Protein AF-A0A7R9VGX5-F1 (afdb_monomer_lite)

InterPro domains:
  IPR021047 Mannosyltransferase 1, CMT1 [PF11735] (5-107)
  IPR021047 Mannosyltransferase 1, CMT1 [PTHR34144] (2-108)

Radius of gyration: 25.19 Å; chains: 1; bounding box: 105×29×42 Å

Organism: NCBI:txid1486919

Foldseek 3Di:
DLAADEAFEEDAQCQVCLVVVLVVVLVVLVVHPALRYAYFYEYAQHPDCNVVSVVVSVVSVVVSVQHYHYHYRRPDDQDPDDPVCVVVSVVVSVVVSRCNSVVCVVPPVVSNDHPDPDPDDPPPPCVVVPPDDDDDDDDD

Sequence (140 aa):
GSGRLLVAANLYNSGRVAPNFVAQLLALAVALPHGSLAVSIYESGSSDATASWLRLLQMLLCPLRVPFNVTFGGRLQRGRDDATERETDRIEFLAKVRNEAMLPLLTRRDLLAPPAPASAAPTVPESLARHGGGAAAART

pLDDT: mean 79.21, std 18.86, range [42.88, 98.5]

Structure (mmCIF, N/CA/C/O backbone):
data_AF-A0A7R9VGX5-F1
#
_entry.id   AF-A0A7R9VGX5-F1
#
loop_
_atom_site.group_PDB
_atom_site.id
_atom_site.type_symbol
_atom_site.label_atom_id
_atom_site.label_alt_id
_atom_site.label_comp_id
_atom_site.label_asym_id
_atom_site.label_entity_id
_atom_site.label_seq_id
_atom_site.pdbx_PDB_ins_code
_atom_site.Cartn_x
_atom_site.Cartn_y
_atom_site.Cartn_z
_atom_site.occupancy
_atom_site.B_iso_or_equiv
_atom_site.auth_seq_id
_atom_site.auth_comp_id
_atom_site.auth_asym_id
_atom_site.auth_atom_id
_atom_site.pdbx_PDB_model_num
ATOM 1 N N . GLY A 1 1 ? -3.286 2.038 25.909 1.00 46.22 1 GLY A N 1
ATOM 2 C CA . GLY A 1 1 ? -3.597 3.270 25.155 1.00 46.22 1 GLY A CA 1
ATOM 3 C C . GLY A 1 1 ? -3.966 2.885 23.742 1.00 46.22 1 GLY A C 1
ATOM 4 O O . GLY A 1 1 ? -3.269 2.052 23.182 1.00 46.22 1 GLY A O 1
ATOM 5 N N . SER A 1 2 ? -5.062 3.411 23.192 1.00 61.16 2 SER A N 1
ATOM 6 C CA . SER A 1 2 ? -5.461 3.106 21.811 1.00 61.16 2 SER A CA 1
ATOM 7 C C . SER A 1 2 ? -4.536 3.847 20.843 1.00 61.16 2 SER A C 1
ATOM 9 O O . SER A 1 2 ? -4.723 5.034 20.575 1.00 61.16 2 SER A O 1
ATOM 11 N N . GLY A 1 3 ? -3.464 3.179 20.416 1.00 75.00 3 GLY A N 1
ATOM 12 C CA . GLY A 1 3 ? -2.548 3.700 19.407 1.00 75.00 3 GLY A CA 1
ATOM 13 C C . GLY A 1 3 ? -3.216 3.723 18.034 1.00 75.00 3 GLY A C 1
ATOM 14 O O . GLY A 1 3 ? -4.047 2.873 17.728 1.00 75.00 3 GLY A O 1
ATOM 15 N N . ARG A 1 4 ? -2.847 4.700 17.206 1.00 85.38 4 ARG A N 1
ATOM 16 C CA . ARG A 1 4 ? -3.232 4.741 15.792 1.00 85.38 4 ARG A CA 1
ATOM 17 C C . ARG A 1 4 ? -2.094 4.182 14.953 1.00 85.38 4 ARG A C 1
ATOM 19 O O . ARG A 1 4 ? -0.934 4.505 15.210 1.00 85.38 4 ARG A O 1
ATOM 26 N N . LEU A 1 5 ? -2.435 3.370 13.965 1.00 90.69 5 LEU A N 1
ATOM 27 C CA . LEU A 1 5 ? -1.506 2.692 13.079 1.00 90.69 5 LEU A CA 1
ATOM 28 C C . LEU A 1 5 ? -1.662 3.224 11.654 1.00 90.69 5 LEU A C 1
ATOM 30 O O . LEU A 1 5 ? -2.759 3.230 11.101 1.00 90.69 5 LEU A O 1
ATOM 34 N N . LEU A 1 6 ? -0.547 3.619 11.044 1.00 92.56 6 LEU A N 1
ATOM 35 C CA . LEU A 1 6 ? -0.454 3.801 9.600 1.00 92.56 6 LEU A CA 1
ATOM 36 C C . LEU A 1 6 ? 0.333 2.629 9.019 1.00 92.56 6 LEU A C 1
ATOM 38 O O . LEU A 1 6 ? 1.487 2.418 9.389 1.00 92.56 6 LEU A O 1
ATOM 42 N N . VAL A 1 7 ? -0.262 1.915 8.069 1.00 95.06 7 VAL A N 1
ATOM 43 C CA . VAL A 1 7 ? 0.468 0.974 7.217 1.00 95.06 7 VAL A CA 1
ATOM 44 C C . VAL A 1 7 ? 0.900 1.715 5.958 1.00 95.06 7 VAL A C 1
ATOM 46 O O . VAL A 1 7 ? 0.059 2.074 5.137 1.00 95.06 7 VAL A O 1
ATOM 49 N N . ALA A 1 8 ? 2.205 1.948 5.816 1.00 95.19 8 ALA A N 1
ATOM 50 C CA . ALA A 1 8 ? 2.806 2.548 4.630 1.00 95.19 8 ALA A CA 1
ATOM 51 C C . ALA A 1 8 ? 3.579 1.493 3.822 1.00 95.19 8 ALA A C 1
ATOM 53 O O . ALA A 1 8 ? 4.372 0.749 4.401 1.00 95.19 8 ALA A O 1
ATOM 54 N N . ALA A 1 9 ? 3.377 1.419 2.505 1.00 95.62 9 ALA A N 1
ATOM 55 C CA . ALA A 1 9 ? 4.067 0.449 1.652 1.00 95.62 9 ALA A CA 1
ATOM 56 C C . ALA A 1 9 ? 4.472 1.028 0.291 1.00 95.62 9 ALA A C 1
ATOM 58 O O . ALA A 1 9 ? 3.716 1.767 -0.331 1.00 95.62 9 ALA A O 1
ATOM 59 N N . ASN A 1 10 ? 5.641 0.611 -0.196 1.00 95.12 10 ASN A N 1
ATOM 60 C CA . ASN A 1 10 ? 6.123 0.895 -1.546 1.00 95.12 10 ASN A CA 1
ATOM 61 C C . ASN A 1 10 ? 6.156 -0.416 -2.329 1.00 95.12 10 ASN A C 1
ATOM 63 O O . ASN A 1 10 ? 6.829 -1.354 -1.901 1.00 95.12 10 ASN A O 1
ATOM 67 N N . LEU A 1 11 ? 5.452 -0.491 -3.456 1.00 95.25 11 LEU A N 1
ATOM 68 C CA . LEU A 1 11 ? 5.310 -1.718 -4.238 1.00 95.25 11 LEU A CA 1
ATOM 69 C C . LEU A 1 11 ? 5.745 -1.496 -5.688 1.00 95.25 11 LEU A C 1
ATOM 71 O O . LEU A 1 11 ? 5.452 -0.469 -6.297 1.00 95.25 11 LEU A O 1
ATOM 75 N N . TYR A 1 12 ? 6.452 -2.481 -6.233 1.00 94.94 12 TYR A N 1
ATOM 76 C CA . TYR A 1 12 ? 6.856 -2.544 -7.634 1.00 94.94 12 TYR A CA 1
ATOM 77 C C . TYR A 1 12 ? 6.959 -4.011 -8.037 1.00 94.94 12 TYR A C 1
ATOM 79 O O . TYR A 1 12 ? 7.642 -4.776 -7.353 1.00 94.94 12 TYR A O 1
ATOM 87 N N . ASN A 1 13 ? 6.270 -4.411 -9.103 1.00 96.62 13 ASN A N 1
ATOM 88 C CA . ASN A 1 13 ? 6.239 -5.786 -9.613 1.00 96.62 13 ASN A CA 1
ATOM 89 C C . ASN A 1 13 ? 6.053 -6.840 -8.502 1.00 96.62 13 ASN A C 1
ATOM 91 O O . ASN A 1 13 ? 6.776 -7.831 -8.392 1.00 96.62 13 ASN A O 1
ATOM 95 N N . SER A 1 14 ? 5.109 -6.559 -7.606 1.00 97.50 14 SER A N 1
ATOM 96 C CA . SER A 1 14 ? 4.795 -7.338 -6.410 1.00 97.50 14 SER A CA 1
ATOM 97 C C . SER A 1 14 ? 3.563 -8.231 -6.600 1.00 97.50 14 SER A C 1
ATOM 99 O O . SER A 1 14 ? 2.983 -8.700 -5.621 1.00 97.50 14 SER A O 1
ATOM 101 N N . GLY A 1 15 ? 3.150 -8.520 -7.836 1.00 97.19 15 GLY A N 1
ATOM 102 C CA . GLY A 1 15 ? 1.904 -9.219 -8.153 1.00 97.19 15 GLY A CA 1
ATOM 103 C C . GLY A 1 15 ? 1.831 -10.636 -7.584 1.00 97.19 15 GLY A C 1
ATOM 104 O O . GLY A 1 15 ? 0.743 -11.114 -7.274 1.00 97.19 15 GLY A O 1
ATOM 105 N N . ARG A 1 16 ? 2.981 -11.288 -7.366 1.00 98.06 16 ARG A N 1
ATOM 106 C CA . ARG A 1 16 ? 3.052 -12.611 -6.717 1.00 98.06 16 ARG A CA 1
ATOM 107 C C . ARG A 1 16 ? 2.710 -12.576 -5.226 1.00 98.06 16 ARG A C 1
ATOM 109 O O . ARG A 1 16 ? 2.203 -13.563 -4.708 1.00 98.06 16 ARG A O 1
ATOM 116 N N . VAL A 1 17 ? 2.993 -11.469 -4.537 1.00 97.81 17 VAL A N 1
ATOM 117 C CA . VAL A 1 17 ? 2.779 -11.324 -3.082 1.00 97.81 17 VAL A CA 1
ATOM 118 C C . VAL A 1 17 ? 1.569 -10.455 -2.744 1.00 97.81 17 VAL A C 1
ATOM 120 O O . VAL A 1 17 ? 1.014 -10.575 -1.652 1.00 97.81 17 VAL A O 1
ATOM 123 N N . ALA A 1 18 ? 1.119 -9.629 -3.690 1.00 97.69 18 ALA A N 1
ATOM 124 C CA . ALA A 1 18 ? -0.015 -8.730 -3.538 1.00 97.69 18 ALA A CA 1
ATOM 125 C C . ALA A 1 18 ? -1.310 -9.412 -3.044 1.00 97.69 18 ALA A C 1
ATOM 127 O O . ALA A 1 18 ? -1.925 -8.838 -2.148 1.00 97.69 18 ALA A O 1
ATOM 128 N N . PRO A 1 19 ? -1.711 -10.622 -3.499 1.00 98.12 19 PRO A N 1
ATOM 129 C CA . PRO A 1 19 ? -2.921 -11.269 -2.983 1.00 98.12 19 PRO A CA 1
ATOM 130 C C . PRO A 1 19 ? -2.869 -11.494 -1.467 1.00 98.12 19 PRO A C 1
ATOM 132 O O . PRO A 1 19 ? -3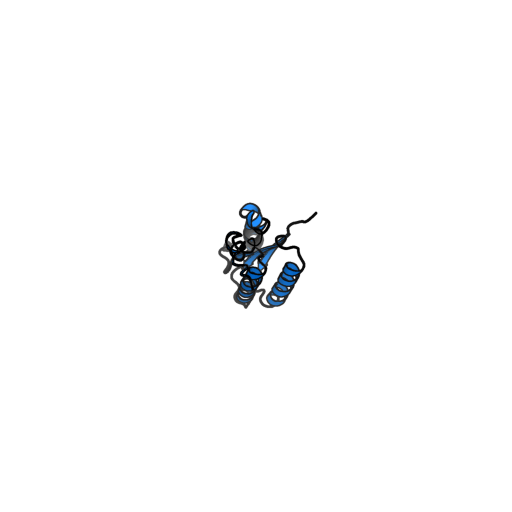.796 -11.135 -0.743 1.00 98.12 19 PRO A O 1
ATOM 135 N N . ASN A 1 20 ? -1.754 -12.045 -0.972 1.00 98.38 20 ASN A N 1
ATOM 136 C CA . ASN A 1 20 ? -1.575 -12.295 0.456 1.00 98.38 20 ASN A CA 1
ATOM 137 C C . ASN A 1 20 ? -1.444 -10.984 1.238 1.00 98.38 20 ASN A C 1
ATOM 139 O O . ASN A 1 20 ? -2.047 -10.842 2.295 1.00 98.38 20 ASN A O 1
ATOM 143 N N . PHE A 1 21 ? -0.708 -10.003 0.708 1.00 98.12 21 PHE A N 1
ATOM 144 C CA . PHE A 1 21 ? -0.612 -8.677 1.321 1.00 98.12 21 PHE A CA 1
ATOM 145 C C . PHE A 1 21 ? -1.996 -8.037 1.514 1.00 98.12 21 PHE A C 1
ATOM 147 O O . PHE A 1 21 ? -2.306 -7.567 2.607 1.00 98.12 21 PHE A O 1
ATOM 154 N N . VAL A 1 22 ? -2.850 -8.081 0.486 1.00 98.31 22 VAL A N 1
ATOM 155 C CA . VAL A 1 22 ? -4.230 -7.580 0.554 1.00 98.31 22 VAL A CA 1
ATOM 156 C C . VAL A 1 22 ? -5.038 -8.338 1.606 1.00 98.31 22 VAL A C 1
ATOM 158 O O . VAL A 1 22 ? -5.673 -7.704 2.446 1.00 98.31 22 VAL A O 1
ATOM 161 N N . ALA A 1 23 ? -4.981 -9.673 1.614 1.00 98.44 23 ALA A N 1
ATOM 162 C CA . ALA A 1 23 ? -5.706 -10.488 2.588 1.00 98.44 23 ALA A CA 1
ATOM 163 C C . ALA A 1 23 ? -5.299 -10.171 4.039 1.00 98.44 23 ALA A C 1
ATOM 165 O O . ALA A 1 23 ? -6.163 -9.968 4.891 1.00 98.44 23 ALA A O 1
ATOM 166 N N . GLN A 1 24 ? -3.996 -10.067 4.314 1.00 98.50 24 GLN A N 1
ATOM 167 C CA . GLN A 1 24 ? -3.486 -9.769 5.656 1.00 98.50 24 GLN A CA 1
ATOM 168 C C . GLN A 1 24 ? -3.821 -8.344 6.101 1.00 98.50 24 GLN A C 1
ATOM 170 O O . GLN A 1 24 ? -4.174 -8.122 7.258 1.00 98.50 24 GLN A O 1
ATOM 175 N N . LEU A 1 25 ? -3.765 -7.373 5.188 1.00 98.12 25 LEU A N 1
ATOM 176 C CA . LEU A 1 25 ? -4.119 -5.994 5.507 1.00 98.12 25 LEU A CA 1
ATOM 177 C C . LEU A 1 25 ? -5.613 -5.844 5.828 1.00 98.12 25 LEU A C 1
ATOM 179 O O . LEU A 1 25 ? -5.971 -5.103 6.741 1.00 98.12 25 LEU A O 1
ATOM 183 N N . LEU A 1 26 ? -6.480 -6.577 5.126 1.00 97.94 26 LEU A N 1
ATOM 184 C CA . LEU A 1 26 ? -7.911 -6.625 5.435 1.00 97.94 26 LEU A CA 1
ATOM 185 C C . LEU A 1 26 ? -8.183 -7.339 6.762 1.00 97.94 26 LEU A C 1
ATOM 187 O O . LEU A 1 26 ? -8.978 -6.847 7.559 1.00 97.94 26 LEU A O 1
ATOM 191 N N . ALA A 1 27 ? -7.498 -8.451 7.036 1.00 98.00 27 ALA A N 1
ATOM 192 C CA . ALA A 1 27 ? -7.599 -9.133 8.326 1.00 98.00 27 ALA A CA 1
ATOM 193 C C . ALA A 1 27 ? -7.201 -8.202 9.484 1.00 98.00 27 ALA A C 1
ATOM 195 O O . ALA A 1 27 ? -7.907 -8.123 10.489 1.00 98.00 27 ALA A O 1
ATOM 196 N N . LEU A 1 28 ? -6.125 -7.429 9.314 1.00 96.94 28 LEU A N 1
ATOM 197 C CA . LEU A 1 28 ? -5.708 -6.412 10.277 1.00 96.94 28 LEU A CA 1
ATOM 198 C C . LEU A 1 28 ? -6.762 -5.306 10.442 1.00 96.94 28 LEU A C 1
ATOM 200 O O . LEU A 1 28 ? -7.060 -4.915 11.568 1.00 96.94 28 LEU A O 1
ATOM 204 N N . ALA A 1 29 ? -7.347 -4.823 9.344 1.00 95.50 29 ALA A N 1
ATOM 205 C CA . ALA A 1 29 ? -8.401 -3.809 9.377 1.00 95.50 29 ALA A CA 1
ATOM 206 C C . ALA A 1 29 ? -9.644 -4.258 1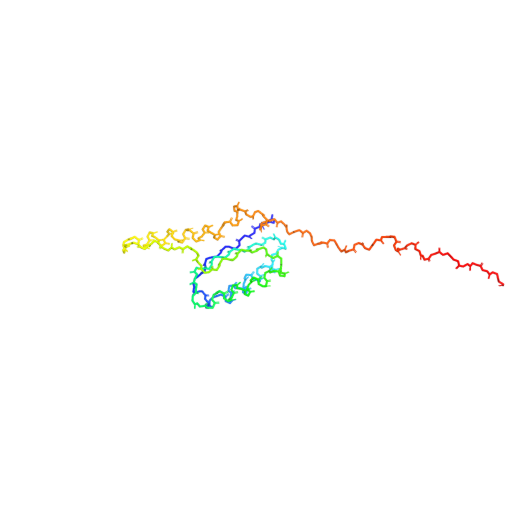0.158 1.00 95.50 29 ALA A C 1
ATOM 208 O O . ALA A 1 29 ? -10.271 -3.435 10.820 1.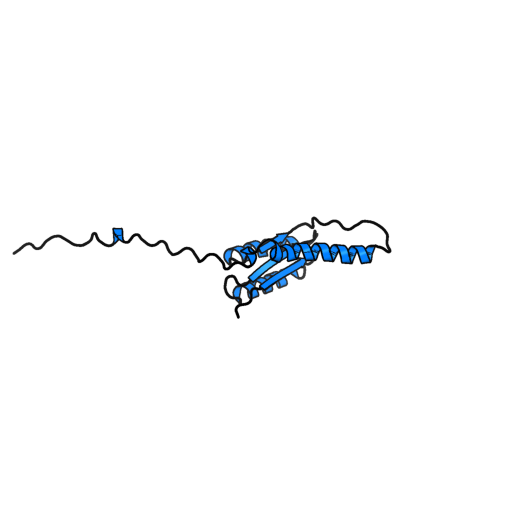00 95.50 29 ALA A O 1
ATOM 209 N N . VAL A 1 30 ? -9.984 -5.547 10.095 1.00 95.62 30 VAL A N 1
ATOM 210 C CA . VAL A 1 30 ? -11.102 -6.133 10.850 1.00 95.62 30 VAL A CA 1
ATOM 211 C C . VAL A 1 30 ? -10.739 -6.363 12.320 1.00 95.62 30 VAL A C 1
ATOM 213 O O . VAL A 1 30 ? -11.592 -6.212 13.190 1.00 95.62 30 VAL A O 1
ATOM 216 N N . ALA A 1 31 ? -9.490 -6.729 12.611 1.00 95.31 31 ALA A N 1
ATOM 217 C CA . ALA A 1 31 ? -9.045 -7.020 13.973 1.00 95.31 31 ALA A CA 1
ATOM 218 C C . ALA A 1 31 ? -8.849 -5.760 14.834 1.00 95.31 31 ALA A C 1
ATOM 220 O O . ALA A 1 31 ? -8.937 -5.822 16.061 1.00 95.31 31 ALA A O 1
ATOM 221 N N . LEU A 1 32 ? -8.544 -4.625 14.206 1.00 92.62 32 LEU A N 1
ATOM 222 C CA . LEU A 1 32 ? -8.294 -3.370 14.902 1.00 92.62 32 LEU A CA 1
ATOM 223 C C . LEU A 1 32 ? -9.594 -2.594 15.185 1.00 92.62 32 LEU A C 1
ATOM 225 O O . LEU A 1 32 ? -10.532 -2.642 14.389 1.00 92.62 32 LEU A O 1
ATOM 229 N N . PRO A 1 33 ? -9.656 -1.812 16.283 1.00 90.50 33 PRO A N 1
ATOM 230 C CA . PRO A 1 33 ? -10.790 -0.931 16.544 1.00 90.50 33 PRO A CA 1
ATOM 231 C C . PRO A 1 33 ? -11.056 0.019 15.372 1.00 90.50 33 PRO A C 1
ATOM 233 O O . PRO A 1 33 ? -10.117 0.560 14.775 1.00 90.50 33 PRO A O 1
ATOM 236 N N . HIS A 1 34 ? -12.331 0.285 15.081 1.00 86.94 34 HIS A N 1
ATOM 237 C CA . HIS A 1 34 ? -12.711 1.231 14.032 1.00 86.94 34 HIS A CA 1
ATOM 238 C C . HIS A 1 34 ? -11.990 2.573 14.201 1.00 86.94 34 HIS A C 1
ATOM 240 O O . HIS A 1 34 ? -11.953 3.146 15.290 1.00 86.94 34 HIS A O 1
ATOM 246 N N . GLY A 1 35 ? -11.406 3.075 13.111 1.00 85.00 35 GLY A N 1
ATOM 247 C CA . GLY A 1 35 ? -10.689 4.348 1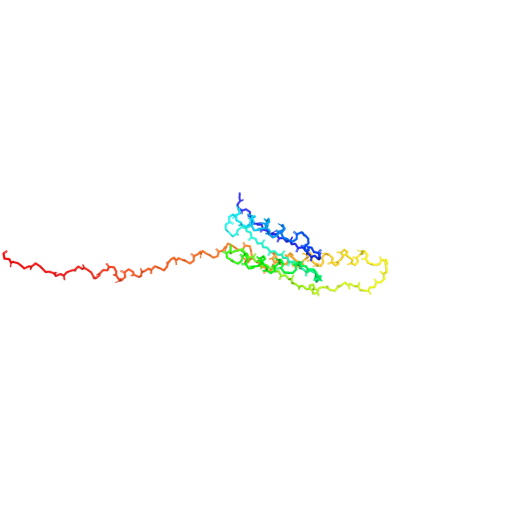3.121 1.00 85.00 35 GLY A CA 1
ATOM 248 C C . GLY A 1 35 ? -9.255 4.323 13.632 1.00 85.00 35 GLY A C 1
ATOM 249 O O . GLY A 1 35 ? -8.619 5.371 13.681 1.00 85.00 35 GLY A O 1
ATOM 250 N N . SER A 1 36 ? -8.737 3.163 14.034 1.00 89.94 36 SER A N 1
ATOM 251 C CA . SER A 1 36 ? -7.356 3.052 14.516 1.00 89.94 36 SER A CA 1
ATOM 252 C C . SER A 1 36 ? -6.342 2.728 13.416 1.00 89.94 36 SER A C 1
ATOM 254 O O . SER A 1 36 ? -5.144 2.808 13.674 1.00 89.94 36 SER A O 1
ATOM 256 N N . LEU A 1 37 ? -6.794 2.408 12.200 1.00 93.12 37 LEU A N 1
ATOM 257 C CA . LEU A 1 37 ? -5.949 2.043 11.063 1.00 93.12 37 LEU A CA 1
ATOM 258 C C . LEU A 1 37 ? -6.116 3.030 9.907 1.00 93.12 37 LEU A C 1
ATOM 260 O O . LEU A 1 37 ? -7.240 3.357 9.537 1.00 93.12 37 LEU A O 1
ATOM 264 N N . ALA A 1 38 ? -4.999 3.397 9.285 1.00 93.62 38 ALA A N 1
ATOM 265 C CA . ALA A 1 38 ? -4.938 4.041 7.979 1.00 93.62 38 ALA A CA 1
ATOM 266 C C . ALA A 1 38 ? -3.946 3.317 7.062 1.00 93.62 38 ALA A C 1
ATOM 268 O O . ALA A 1 38 ? -3.011 2.660 7.530 1.00 93.62 38 ALA A O 1
ATOM 269 N N . VAL A 1 39 ? -4.124 3.463 5.749 1.00 95.38 39 VAL A N 1
ATOM 270 C CA . VAL A 1 39 ? -3.295 2.795 4.735 1.00 95.38 39 VAL A CA 1
ATOM 271 C C . VAL A 1 39 ? -2.737 3.810 3.741 1.00 95.38 39 VAL A C 1
ATOM 273 O O . VAL A 1 39 ? -3.473 4.623 3.190 1.00 95.38 39 VAL A O 1
ATOM 276 N N . SER A 1 40 ? -1.440 3.751 3.459 1.00 95.56 40 SER A N 1
ATOM 277 C CA . SER A 1 40 ? -0.800 4.557 2.421 1.00 95.56 40 SER A CA 1
ATOM 278 C C . SER A 1 40 ? 0.104 3.696 1.551 1.00 95.56 40 SER A C 1
ATOM 280 O O . SER A 1 40 ? 1.019 3.050 2.048 1.00 95.56 40 SER A O 1
ATOM 282 N N . ILE A 1 41 ? -0.146 3.645 0.248 1.00 95.94 41 ILE A N 1
ATOM 283 C CA . ILE A 1 41 ? 0.603 2.782 -0.665 1.00 95.94 41 ILE A CA 1
ATOM 284 C C . ILE A 1 41 ? 1.090 3.594 -1.853 1.00 95.94 41 ILE A C 1
ATOM 286 O O . ILE A 1 41 ? 0.316 4.289 -2.509 1.00 95.94 41 ILE A O 1
ATOM 290 N N . TYR A 1 42 ? 2.374 3.474 -2.157 1.00 95.56 42 TYR A N 1
ATOM 291 C CA . TYR A 1 42 ? 2.951 3.979 -3.388 1.00 95.56 42 TYR A CA 1
ATOM 292 C C . TYR A 1 42 ? 3.298 2.811 -4.308 1.00 95.56 42 TYR A C 1
ATOM 294 O O . TYR A 1 42 ? 4.127 1.966 -3.980 1.00 95.56 42 TYR A O 1
ATOM 302 N N . GLU A 1 43 ? 2.662 2.765 -5.469 1.00 95.00 43 GLU A N 1
ATOM 303 C CA . GLU A 1 43 ? 2.934 1.803 -6.527 1.00 95.00 43 GLU A CA 1
ATOM 304 C C . GLU A 1 43 ? 3.781 2.492 -7.616 1.00 95.00 43 GLU A C 1
ATOM 306 O O . GLU A 1 43 ? 3.392 3.523 -8.175 1.00 95.00 43 GLU A O 1
ATOM 311 N N . SER A 1 44 ? 4.965 1.939 -7.884 1.00 91.94 44 SER A N 1
ATOM 312 C CA . SER A 1 44 ? 6.021 2.556 -8.699 1.00 91.94 44 SER A CA 1
ATOM 313 C C . SER A 1 44 ? 6.022 2.121 -10.173 1.00 91.94 44 SER A C 1
ATOM 315 O O . SER A 1 44 ? 7.089 1.876 -10.733 1.00 91.94 44 SER A O 1
ATOM 317 N N . GLY A 1 45 ? 4.858 2.017 -10.818 1.00 91.00 45 GLY A N 1
ATOM 318 C CA . GLY A 1 45 ? 4.771 1.728 -12.257 1.00 91.00 45 GLY A CA 1
ATOM 319 C C . GLY A 1 45 ? 4.997 0.258 -12.616 1.00 91.00 45 GLY A C 1
ATOM 320 O O . GLY A 1 45 ? 5.751 -0.061 -13.533 1.00 91.00 45 GLY A O 1
ATOM 321 N N . SER A 1 46 ? 4.362 -0.642 -11.874 1.00 93.50 46 SER A N 1
ATOM 322 C CA . SER A 1 46 ? 4.418 -2.089 -12.066 1.00 93.50 46 SER A CA 1
ATOM 323 C C . SER A 1 46 ? 3.813 -2.494 -13.406 1.00 93.50 46 SER A C 1
ATOM 325 O O . SER A 1 46 ? 2.777 -1.972 -13.820 1.00 93.50 46 SER A O 1
ATOM 327 N N . SER A 1 47 ? 4.427 -3.483 -14.048 1.00 95.06 47 SER A N 1
ATOM 328 C CA . SER A 1 47 ? 3.946 -4.087 -15.296 1.00 95.06 47 SER A CA 1
ATOM 329 C C . SER A 1 47 ? 3.189 -5.402 -15.081 1.00 95.06 47 SER A C 1
ATOM 331 O O . SER A 1 47 ? 2.772 -6.043 -16.044 1.00 95.06 47 SER A O 1
ATOM 333 N N . ASP A 1 48 ? 3.011 -5.814 -13.826 1.00 96.69 48 ASP A N 1
ATOM 334 C CA . ASP A 1 48 ? 2.310 -7.033 -13.437 1.00 96.69 48 ASP A CA 1
ATOM 335 C C . ASP A 1 48 ? 0.959 -6.740 -12.751 1.00 96.69 48 ASP A C 1
ATOM 337 O O . ASP A 1 48 ? 0.443 -5.621 -12.748 1.00 96.69 48 ASP A O 1
ATOM 341 N N . ALA A 1 49 ? 0.366 -7.764 -12.131 1.00 97.56 49 ALA A N 1
ATOM 342 C CA . ALA A 1 49 ? -0.938 -7.663 -11.481 1.00 97.56 49 ALA A CA 1
ATOM 343 C C . ALA A 1 49 ? -0.971 -6.781 -10.210 1.00 97.56 49 ALA A C 1
ATOM 345 O O . ALA A 1 49 ? -2.039 -6.659 -9.604 1.00 97.56 49 ALA A O 1
ATOM 346 N N . THR A 1 50 ? 0.142 -6.168 -9.780 1.00 97.94 50 THR A N 1
ATOM 347 C CA . THR A 1 50 ? 0.210 -5.357 -8.544 1.00 97.94 50 THR A CA 1
ATOM 348 C C . THR A 1 50 ? -0.871 -4.281 -8.506 1.00 97.94 50 THR A C 1
ATOM 350 O O . THR A 1 50 ? -1.626 -4.198 -7.537 1.00 97.94 50 THR A O 1
ATOM 353 N N . ALA A 1 51 ? -1.000 -3.484 -9.571 1.00 96.88 51 ALA A N 1
ATOM 354 C CA . ALA A 1 51 ? -1.969 -2.391 -9.612 1.00 96.88 51 ALA A CA 1
ATOM 355 C C . ALA A 1 51 ? -3.419 -2.897 -9.514 1.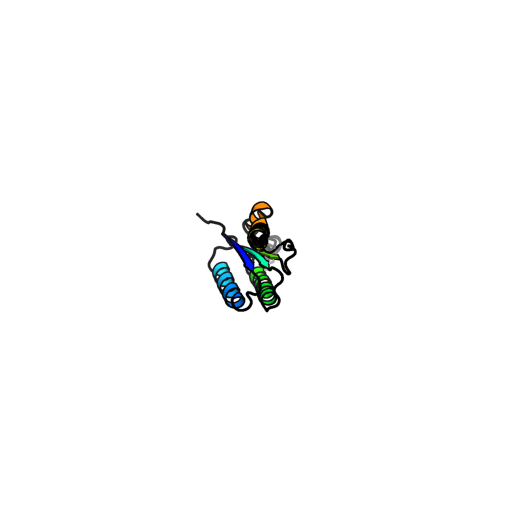00 96.88 51 ALA A C 1
ATOM 357 O O . ALA A 1 51 ? -4.243 -2.292 -8.828 1.00 96.88 51 ALA A O 1
ATOM 358 N N . SER A 1 52 ? -3.728 -4.034 -10.143 1.00 97.88 52 SER A N 1
ATOM 359 C CA . SER A 1 52 ? -5.055 -4.658 -10.076 1.00 97.88 52 SER A CA 1
ATOM 360 C C . SER A 1 52 ? -5.412 -5.083 -8.650 1.00 97.88 52 SER A C 1
ATOM 362 O O . SER A 1 52 ? -6.510 -4.786 -8.179 1.00 97.88 52 SER A O 1
ATOM 364 N N . TRP A 1 53 ? -4.470 -5.692 -7.925 1.00 98.44 53 TRP A N 1
ATOM 365 C CA . TRP A 1 53 ? -4.661 -6.053 -6.516 1.00 98.44 53 TRP A CA 1
ATOM 366 C C . TRP A 1 53 ? -4.860 -4.837 -5.614 1.00 98.44 53 TRP A C 1
ATOM 368 O O . TRP A 1 53 ? -5.713 -4.854 -4.728 1.00 98.44 53 TRP A O 1
ATOM 378 N N . LEU A 1 54 ? -4.125 -3.753 -5.855 1.00 97.81 54 LEU A N 1
ATOM 379 C CA . LEU A 1 54 ? -4.282 -2.521 -5.084 1.00 97.81 54 LEU A CA 1
ATOM 380 C C . LEU A 1 54 ? -5.610 -1.804 -5.367 1.00 97.81 54 LEU A C 1
ATOM 382 O O . LEU A 1 54 ? -6.180 -1.208 -4.455 1.00 97.81 54 LEU A O 1
ATOM 386 N N . ARG A 1 55 ? -6.152 -1.893 -6.588 1.00 97.81 55 ARG A N 1
ATOM 387 C CA . ARG A 1 55 ? -7.518 -1.419 -6.883 1.00 97.81 55 ARG A CA 1
ATOM 388 C C . ARG A 1 55 ? -8.567 -2.229 -6.126 1.00 97.81 55 ARG A C 1
ATOM 390 O O . ARG A 1 55 ? -9.472 -1.642 -5.541 1.00 97.81 55 ARG A O 1
ATOM 397 N N . LEU A 1 56 ? -8.419 -3.556 -6.083 1.00 98.06 56 LEU A N 1
ATOM 398 C CA . LEU A 1 56 ? -9.286 -4.416 -5.274 1.00 98.06 56 LEU A CA 1
ATOM 399 C C . LEU A 1 56 ? -9.221 -4.036 -3.790 1.00 98.06 56 LEU A C 1
ATOM 401 O O . LEU A 1 56 ? -10.261 -3.879 -3.156 1.00 98.06 56 LEU A O 1
ATOM 405 N N . LEU A 1 57 ? -8.019 -3.814 -3.255 1.00 98.06 57 LEU A N 1
ATOM 406 C CA . LEU A 1 57 ? -7.838 -3.366 -1.877 1.00 98.06 57 LEU A CA 1
ATOM 407 C C . LEU A 1 57 ? -8.610 -2.072 -1.583 1.00 98.06 57 LEU A C 1
ATOM 409 O O . LEU A 1 57 ? -9.309 -2.018 -0.578 1.00 98.06 57 LEU A O 1
ATOM 413 N N . GLN A 1 58 ? -8.544 -1.053 -2.448 1.00 96.81 58 GLN A N 1
ATOM 414 C CA . GLN A 1 58 ? -9.304 0.191 -2.239 1.00 96.81 58 GLN A CA 1
ATOM 415 C C . GLN A 1 58 ? -10.813 -0.050 -2.144 1.00 96.81 58 GLN A C 1
ATOM 417 O O . GLN A 1 58 ? -11.469 0.484 -1.248 1.00 96.81 58 GLN A O 1
ATOM 422 N N . MET A 1 59 ? -11.355 -0.873 -3.049 1.00 97.62 59 MET A N 1
ATOM 423 C CA . MET A 1 59 ? -12.780 -1.214 -3.045 1.00 97.62 59 MET A CA 1
ATOM 424 C C . MET A 1 59 ? -13.194 -1.904 -1.742 1.00 97.62 59 MET A C 1
ATOM 426 O O . MET A 1 59 ? -14.311 -1.696 -1.280 1.00 97.62 59 MET A O 1
ATOM 430 N N . LEU A 1 60 ? -12.293 -2.679 -1.132 1.00 96.88 60 LEU A N 1
ATOM 431 C CA . LEU A 1 60 ? -12.540 -3.404 0.116 1.00 96.88 60 LEU A CA 1
ATOM 432 C C . LEU A 1 60 ? -12.287 -2.555 1.377 1.00 96.88 60 LEU A C 1
ATOM 434 O O . LEU A 1 60 ? -12.968 -2.748 2.380 1.00 96.88 60 LEU A O 1
ATOM 438 N N . LEU A 1 61 ? -11.374 -1.579 1.341 1.00 95.25 61 LEU A N 1
ATOM 439 C CA . LEU A 1 61 ? -11.125 -0.658 2.464 1.00 95.25 61 LEU A CA 1
ATOM 440 C C . LEU A 1 61 ? -12.241 0.383 2.639 1.00 95.25 61 LEU A C 1
ATOM 442 O O . LEU A 1 61 ? -12.515 0.805 3.764 1.00 95.25 61 LEU A O 1
ATOM 446 N N . CYS A 1 62 ? -12.904 0.772 1.546 1.00 93.19 62 CYS A N 1
ATOM 447 C CA . CYS A 1 62 ? -14.007 1.735 1.557 1.00 93.19 62 CYS A CA 1
ATOM 448 C C . CYS A 1 62 ? -15.172 1.330 2.494 1.00 93.19 62 CYS A C 1
ATOM 450 O O . CYS A 1 62 ? -15.477 2.099 3.411 1.00 93.19 62 CYS A O 1
ATOM 452 N N . PRO A 1 63 ? -15.792 0.136 2.367 1.00 93.81 63 PRO A N 1
ATOM 453 C CA . PRO A 1 63 ? -16.866 -0.286 3.271 1.00 93.81 63 PRO A CA 1
ATOM 454 C C . PRO A 1 63 ? -16.393 -0.497 4.716 1.00 93.81 63 PRO A C 1
ATOM 456 O O . PRO A 1 63 ? -17.175 -0.303 5.643 1.00 93.81 63 PRO A O 1
ATOM 459 N N . LEU A 1 64 ? -15.112 -0.820 4.932 1.00 92.31 64 LEU A N 1
ATOM 460 C CA . LEU A 1 64 ? -14.512 -0.920 6.270 1.00 92.31 64 LEU A CA 1
ATOM 461 C C . LEU A 1 64 ? -14.230 0.450 6.911 1.00 92.31 64 LEU A C 1
ATOM 463 O O . LEU A 1 64 ? -13.787 0.515 8.058 1.00 92.31 64 LEU A O 1
ATOM 467 N N . ARG A 1 65 ? -14.487 1.548 6.183 1.00 92.00 65 ARG A N 1
ATOM 468 C CA . ARG A 1 65 ? -14.210 2.935 6.589 1.00 92.00 65 ARG A CA 1
ATOM 469 C C . ARG A 1 65 ? -12.754 3.146 7.018 1.00 92.00 65 ARG A C 1
ATOM 471 O O . ARG A 1 65 ? -12.483 3.971 7.889 1.00 92.00 65 ARG A O 1
ATOM 478 N N . VAL A 1 66 ? -11.825 2.410 6.406 1.00 93.00 66 VAL A N 1
ATOM 479 C CA . VAL A 1 66 ? -10.387 2.592 6.622 1.00 93.00 66 VAL A CA 1
ATOM 480 C C . VAL A 1 66 ? -9.910 3.717 5.709 1.00 93.00 66 VAL A C 1
ATOM 482 O O . VAL A 1 66 ? -10.017 3.580 4.489 1.00 93.00 66 VAL A O 1
ATOM 485 N N . PRO A 1 67 ? -9.378 4.824 6.245 1.00 92.44 67 PRO A N 1
ATOM 486 C CA . PRO A 1 67 ? -8.832 5.885 5.418 1.00 92.44 67 PRO A CA 1
ATOM 487 C C . PRO A 1 67 ? -7.625 5.377 4.619 1.00 92.44 67 PRO A C 1
ATOM 489 O O . PRO A 1 67 ? -6.719 4.751 5.179 1.00 92.44 67 PRO A O 1
ATOM 492 N N . PHE A 1 68 ? -7.597 5.646 3.311 1.00 93.31 68 PHE A N 1
ATOM 493 C CA . PHE A 1 68 ? -6.509 5.195 2.446 1.00 93.31 68 PHE A CA 1
ATOM 494 C C . PHE A 1 68 ? -5.996 6.266 1.479 1.00 93.31 68 PHE A C 1
ATOM 496 O O . PHE A 1 68 ? -6.716 7.167 1.047 1.00 93.31 68 PHE A O 1
ATOM 503 N N . ASN A 1 69 ? -4.723 6.136 1.112 1.00 92.94 69 ASN A N 1
ATOM 504 C CA . ASN A 1 69 ? -4.070 6.880 0.045 1.00 92.94 69 ASN A CA 1
ATOM 505 C C . ASN A 1 69 ? -3.276 5.901 -0.817 1.00 92.94 69 ASN A C 1
ATOM 507 O O . ASN A 1 69 ? -2.358 5.265 -0.318 1.00 92.94 69 ASN A O 1
ATOM 511 N N . VAL A 1 70 ? -3.605 5.755 -2.096 1.00 93.31 70 VAL A N 1
ATOM 512 C CA . VAL A 1 70 ? -2.873 4.834 -2.974 1.00 93.31 70 VAL A CA 1
ATOM 513 C C . VAL A 1 70 ? -2.504 5.560 -4.256 1.00 93.31 70 VAL A C 1
ATOM 515 O O . VAL A 1 70 ? -3.375 5.995 -5.008 1.00 93.31 70 VAL A O 1
ATOM 518 N N . THR A 1 71 ? -1.205 5.680 -4.499 1.00 92.62 71 THR A N 1
ATOM 519 C CA . THR A 1 71 ? -0.648 6.249 -5.727 1.00 92.62 71 THR A CA 1
ATOM 520 C C . THR A 1 71 ? -0.317 5.122 -6.693 1.00 92.62 71 THR A C 1
ATOM 522 O O . THR A 1 71 ? 0.327 4.158 -6.295 1.00 92.62 71 THR A O 1
ATOM 525 N N . PHE A 1 72 ? -0.727 5.259 -7.955 1.00 92.81 72 PHE A N 1
ATOM 526 C CA . PHE A 1 72 ? -0.411 4.321 -9.033 1.00 92.81 72 PHE A CA 1
ATOM 527 C C . PHE A 1 72 ? 0.557 4.922 -10.044 1.00 92.81 72 PHE A C 1
ATOM 529 O O . PHE A 1 72 ? 0.538 6.135 -10.274 1.00 92.81 72 PHE A O 1
ATOM 536 N N . GLY A 1 73 ? 1.322 4.057 -10.709 1.00 83.06 73 GLY A N 1
ATOM 537 C CA . GLY A 1 73 ? 2.046 4.410 -11.925 1.00 83.06 73 GLY A CA 1
ATOM 538 C C . GLY A 1 73 ? 3.342 5.187 -11.712 1.00 83.06 73 GLY A C 1
ATOM 539 O O . GLY A 1 73 ? 3.890 5.651 -12.701 1.00 83.06 73 GLY A O 1
ATOM 540 N N . GLY A 1 74 ? 3.820 5.340 -10.469 1.00 73.00 74 GLY A N 1
ATOM 541 C CA . GLY A 1 74 ? 5.118 5.939 -10.143 1.00 73.00 74 GLY A CA 1
ATOM 542 C C . GLY A 1 74 ? 5.416 7.271 -10.842 1.00 73.00 74 GLY A C 1
ATOM 543 O O . GLY A 1 74 ? 6.086 7.304 -11.865 1.00 73.00 74 GLY A O 1
ATOM 544 N N . ARG A 1 75 ? 4.985 8.401 -10.270 1.00 70.19 75 ARG A N 1
ATOM 545 C CA . ARG A 1 75 ? 5.289 9.740 -10.825 1.00 70.19 75 ARG A CA 1
ATOM 546 C C . ARG A 1 75 ? 6.739 10.197 -10.613 1.00 70.19 75 ARG A C 1
ATOM 548 O O . ARG A 1 75 ? 7.142 11.207 -11.179 1.00 70.19 75 ARG A O 1
ATOM 555 N N . LEU A 1 76 ? 7.505 9.494 -9.778 1.00 72.19 76 LEU A N 1
ATOM 556 C CA . LEU A 1 76 ? 8.907 9.807 -9.506 1.00 72.19 76 LEU A CA 1
ATOM 557 C C . LEU A 1 76 ? 9.801 9.163 -10.574 1.00 72.19 76 LEU A C 1
ATOM 559 O O . LEU A 1 76 ? 9.731 7.957 -10.801 1.00 72.19 76 LEU A O 1
ATOM 563 N N . GLN A 1 77 ? 10.655 9.963 -11.209 1.00 63.75 77 GLN A N 1
ATOM 564 C CA . GLN A 1 77 ? 11.655 9.498 -12.173 1.00 63.75 77 GLN A CA 1
ATOM 565 C C . GLN A 1 77 ? 12.982 9.207 -11.452 1.00 63.75 77 GLN A C 1
ATOM 567 O O . GLN A 1 77 ? 13.331 9.908 -10.501 1.00 63.75 77 GLN A O 1
ATOM 572 N N . ARG A 1 78 ? 13.717 8.172 -11.886 1.00 63.16 78 ARG A N 1
ATOM 573 C CA . ARG A 1 78 ? 15.120 7.972 -11.474 1.00 63.16 78 ARG A CA 1
ATOM 574 C C . ARG A 1 78 ? 16.017 8.955 -12.216 1.00 63.16 78 ARG A C 1
ATOM 576 O O . ARG A 1 78 ? 15.784 9.181 -13.407 1.00 63.16 78 ARG A O 1
ATOM 583 N N . GLY A 1 79 ? 17.015 9.508 -11.529 1.00 57.97 79 GLY A N 1
ATOM 584 C CA . GLY A 1 79 ? 18.067 10.281 -12.177 1.00 57.97 79 GLY A CA 1
ATOM 585 C C . GLY A 1 79 ? 18.809 9.368 -13.147 1.00 57.97 79 GLY A C 1
ATOM 586 O O . GLY A 1 79 ? 19.192 8.252 -12.807 1.00 57.97 79 GLY A O 1
ATOM 587 N N . ARG A 1 80 ? 18.922 9.774 -14.408 1.00 52.97 80 ARG A N 1
ATOM 588 C CA . ARG A 1 80 ? 19.552 8.952 -15.441 1.00 52.97 80 ARG A CA 1
ATOM 589 C C . ARG A 1 80 ? 20.964 9.450 -15.689 1.00 52.97 80 ARG A C 1
ATOM 591 O O . ARG A 1 80 ? 21.189 9.914 -16.787 1.00 52.97 80 ARG A O 1
ATOM 598 N N . ASP A 1 81 ? 21.884 9.303 -14.742 1.00 52.03 81 ASP A N 1
ATOM 599 C CA . ASP A 1 81 ? 23.300 9.584 -14.998 1.00 52.03 81 ASP A CA 1
ATOM 600 C C . ASP A 1 81 ? 24.205 8.584 -14.245 1.00 52.03 81 ASP A C 1
ATOM 602 O O . ASP A 1 81 ? 23.878 8.115 -13.161 1.00 52.03 81 ASP A O 1
ATOM 606 N N . ASP A 1 82 ? 25.238 8.129 -14.959 1.00 50.09 82 ASP A N 1
ATOM 607 C CA . ASP A 1 82 ? 26.399 7.291 -14.620 1.00 50.09 82 ASP A CA 1
ATOM 608 C C . ASP A 1 82 ? 26.319 6.050 -13.696 1.00 50.09 82 ASP A C 1
ATOM 610 O O . ASP A 1 82 ? 25.700 5.976 -12.640 1.00 50.09 82 ASP A O 1
ATOM 614 N N . ALA A 1 83 ? 27.028 4.990 -14.113 1.00 55.75 83 ALA A N 1
ATOM 615 C CA . ALA A 1 83 ? 26.991 3.659 -13.493 1.00 55.75 83 ALA A CA 1
ATOM 616 C C . ALA A 1 83 ? 27.457 3.620 -12.023 1.00 55.75 83 ALA A C 1
ATOM 618 O O . ALA A 1 83 ? 27.015 2.739 -11.286 1.00 55.75 83 ALA A O 1
ATOM 619 N N . THR A 1 84 ? 28.289 4.575 -11.603 1.00 53.41 84 THR A N 1
ATOM 620 C CA . THR A 1 84 ? 28.762 4.748 -10.218 1.00 53.41 84 THR A CA 1
ATOM 621 C C . THR A 1 84 ? 27.740 5.492 -9.348 1.00 53.41 84 THR A C 1
ATOM 623 O O . THR A 1 84 ? 27.700 5.298 -8.137 1.00 53.41 84 THR A O 1
ATOM 626 N N . GLU A 1 85 ? 26.857 6.288 -9.955 1.00 54.22 85 GLU A N 1
ATOM 627 C CA . GLU A 1 85 ? 25.810 7.052 -9.265 1.00 54.22 85 GLU A CA 1
ATOM 628 C C . GLU A 1 85 ? 24.520 6.244 -9.079 1.00 54.22 85 GLU A C 1
ATOM 630 O O . GLU A 1 85 ? 23.706 6.570 -8.220 1.00 54.22 85 GLU A O 1
ATOM 635 N N . ARG A 1 86 ? 24.352 5.128 -9.803 1.00 56.88 86 ARG A N 1
ATOM 636 C CA . ARG A 1 86 ? 23.138 4.286 -9.768 1.00 56.88 86 ARG A CA 1
ATOM 637 C C . ARG A 1 86 ? 22.733 3.785 -8.381 1.00 56.88 86 ARG A C 1
ATOM 639 O O . ARG A 1 86 ? 21.543 3.577 -8.147 1.00 56.88 86 ARG A O 1
ATOM 646 N N . GLU A 1 87 ? 23.679 3.513 -7.484 1.00 59.44 87 GLU A N 1
ATOM 647 C CA . GLU A 1 87 ? 23.349 3.024 -6.137 1.00 59.44 87 GLU A CA 1
ATOM 648 C C . GLU A 1 87 ? 22.913 4.166 -5.210 1.00 59.44 87 GLU A C 1
ATOM 650 O O . GLU A 1 87 ? 21.884 4.048 -4.539 1.00 59.44 87 GLU A O 1
ATOM 655 N N . THR A 1 88 ? 23.613 5.302 -5.261 1.00 59.31 88 THR A N 1
ATOM 656 C CA . THR A 1 88 ? 23.221 6.544 -4.577 1.00 59.31 88 THR A CA 1
ATOM 657 C C . THR A 1 88 ? 21.864 7.041 -5.079 1.00 59.31 88 THR A C 1
ATOM 659 O O . THR A 1 88 ? 20.970 7.295 -4.272 1.00 59.31 88 THR A O 1
ATOM 662 N N . ASP A 1 89 ? 21.656 7.057 -6.398 1.00 74.75 89 ASP A N 1
ATOM 663 C CA . ASP A 1 89 ? 20.390 7.422 -7.041 1.00 74.75 89 ASP A CA 1
ATOM 664 C C . ASP A 1 89 ? 19.266 6.445 -6.668 1.00 74.75 89 ASP A C 1
ATOM 666 O O . ASP A 1 89 ? 18.128 6.850 -6.434 1.00 74.75 89 ASP A O 1
ATOM 670 N N . ARG A 1 90 ? 19.560 5.149 -6.488 1.00 77.94 90 ARG A N 1
ATOM 671 C CA . ARG A 1 90 ? 18.560 4.183 -6.008 1.00 77.94 90 ARG A CA 1
ATOM 672 C C . ARG A 1 90 ? 18.149 4.444 -4.561 1.00 77.94 90 ARG A C 1
ATOM 674 O O . ARG A 1 90 ? 16.955 4.350 -4.263 1.00 77.94 90 ARG A O 1
ATOM 681 N N . ILE A 1 91 ? 19.094 4.720 -3.662 1.00 83.38 91 ILE A N 1
ATOM 682 C CA . ILE A 1 91 ? 18.787 5.042 -2.259 1.00 83.38 91 ILE A CA 1
ATOM 683 C C . ILE A 1 91 ? 17.975 6.335 -2.198 1.00 83.38 91 ILE A C 1
ATOM 685 O O . ILE A 1 91 ? 16.937 6.374 -1.535 1.00 83.38 91 ILE A O 1
ATOM 689 N N . GLU A 1 92 ? 18.399 7.362 -2.930 1.00 85.56 92 GLU A N 1
ATOM 690 C CA . GLU A 1 92 ? 17.701 8.642 -2.998 1.00 85.56 92 GLU A CA 1
ATOM 691 C C . GLU A 1 92 ? 16.290 8.483 -3.577 1.00 85.56 92 GLU A C 1
ATOM 693 O O . GLU A 1 92 ? 15.312 8.977 -3.007 1.00 85.56 92 GLU A O 1
ATOM 698 N N . PHE A 1 93 ? 16.150 7.725 -4.662 1.00 85.25 93 PHE A N 1
ATOM 699 C CA . PHE A 1 93 ? 14.859 7.391 -5.246 1.00 85.25 93 PHE A CA 1
ATOM 700 C C . PHE A 1 93 ? 13.953 6.677 -4.237 1.00 85.25 93 PHE A C 1
ATOM 702 O O . PHE A 1 93 ? 12.816 7.096 -4.024 1.00 85.25 93 PHE A O 1
ATOM 709 N N . LEU A 1 94 ? 14.439 5.633 -3.559 1.00 87.44 94 LEU A N 1
ATOM 710 C CA . LEU A 1 94 ? 13.653 4.918 -2.549 1.00 87.44 94 LEU A CA 1
ATOM 711 C C . LEU A 1 94 ? 13.289 5.813 -1.360 1.00 87.44 94 LEU A C 1
ATOM 713 O O . LEU A 1 94 ? 12.188 5.679 -0.820 1.00 87.44 94 LEU A O 1
ATOM 717 N N . ALA A 1 95 ? 14.163 6.744 -0.977 1.00 89.50 95 ALA A N 1
ATOM 718 C CA . ALA A 1 95 ? 13.865 7.739 0.043 1.00 89.50 95 ALA A CA 1
ATOM 719 C C . ALA A 1 95 ? 12.721 8.663 -0.399 1.00 89.50 95 ALA A C 1
ATOM 721 O O . ALA A 1 95 ? 11.786 8.870 0.377 1.00 89.50 95 ALA A O 1
ATOM 722 N N . LYS A 1 96 ? 12.729 9.145 -1.650 1.00 88.56 96 LYS A N 1
ATOM 723 C CA . LYS A 1 96 ? 11.626 9.936 -2.228 1.00 88.56 96 LYS A CA 1
ATOM 724 C C . LYS A 1 96 ? 10.316 9.144 -2.228 1.00 88.56 96 LYS A C 1
ATOM 726 O O . LYS A 1 96 ? 9.313 9.634 -1.716 1.00 88.56 96 LYS A O 1
ATOM 731 N N . VAL A 1 97 ? 10.334 7.896 -2.700 1.00 89.56 97 VAL A N 1
ATOM 732 C CA . VAL A 1 97 ? 9.146 7.020 -2.721 1.00 89.56 97 VAL A CA 1
ATOM 733 C C . VAL A 1 97 ? 8.612 6.772 -1.302 1.00 89.56 97 VAL A C 1
ATOM 735 O O . VAL A 1 97 ? 7.412 6.881 -1.059 1.00 89.56 97 VAL A O 1
ATOM 738 N N . ARG A 1 98 ? 9.488 6.488 -0.329 1.00 89.50 98 ARG A N 1
ATOM 739 C CA . ARG A 1 98 ? 9.105 6.344 1.087 1.00 89.50 98 ARG A CA 1
ATOM 740 C C . ARG A 1 98 ? 8.462 7.620 1.622 1.00 89.50 98 ARG A C 1
ATOM 742 O O . ARG A 1 98 ? 7.444 7.540 2.300 1.00 89.50 98 ARG A O 1
ATOM 749 N N . ASN A 1 99 ? 9.052 8.779 1.350 1.00 90.62 99 ASN A N 1
ATOM 750 C CA . ASN A 1 99 ? 8.534 10.050 1.844 1.00 90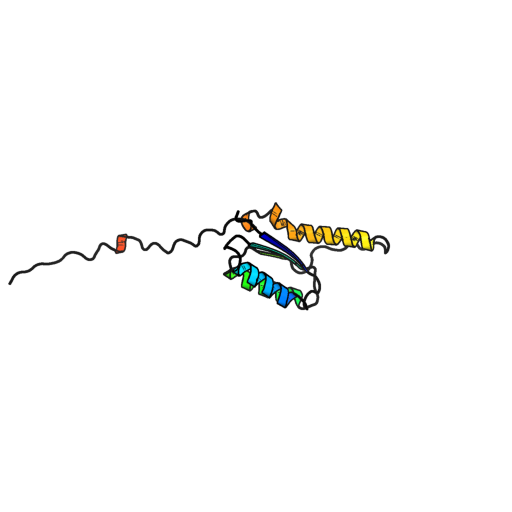.62 99 ASN A CA 1
ATOM 751 C C . ASN A 1 99 ? 7.139 10.345 1.265 1.00 90.62 99 ASN A C 1
ATOM 753 O O . ASN A 1 99 ? 6.264 10.771 2.013 1.00 90.62 99 ASN A O 1
ATOM 757 N N . GLU A 1 100 ? 6.896 10.025 -0.009 1.00 88.25 100 GLU A N 1
ATOM 758 C CA . GLU A 1 100 ? 5.559 10.088 -0.621 1.00 88.25 100 GLU A CA 1
ATOM 759 C C . GLU A 1 100 ? 4.553 9.166 0.085 1.00 88.25 100 GLU A C 1
ATOM 761 O O . GLU A 1 100 ? 3.453 9.595 0.441 1.00 88.25 100 GLU A O 1
ATOM 766 N N . ALA A 1 101 ? 4.925 7.912 0.362 1.00 88.00 101 ALA A N 1
ATOM 767 C CA . ALA A 1 101 ? 4.062 6.990 1.104 1.00 88.00 101 ALA A CA 1
ATOM 768 C C . ALA A 1 101 ? 3.788 7.463 2.545 1.00 88.00 101 ALA A C 1
ATOM 770 O O . ALA A 1 101 ? 2.727 7.174 3.097 1.00 88.00 101 ALA A O 1
ATOM 771 N N . MET A 1 102 ? 4.702 8.221 3.149 1.00 88.44 102 MET A N 1
ATOM 772 C CA . MET A 1 102 ? 4.573 8.757 4.510 1.00 88.44 102 MET A CA 1
ATOM 773 C C . MET A 1 102 ? 3.877 10.124 4.576 1.00 88.44 102 MET A C 1
ATOM 775 O O . MET A 1 102 ? 3.479 10.547 5.664 1.00 88.44 102 MET A O 1
ATOM 779 N N . LEU A 1 103 ? 3.679 10.801 3.439 1.00 84.31 103 LEU A N 1
ATOM 780 C CA . LEU A 1 103 ? 3.083 12.139 3.348 1.00 84.31 103 LEU A CA 1
ATOM 781 C C . LEU A 1 103 ? 1.741 12.294 4.097 1.00 84.31 103 LEU A C 1
ATOM 783 O O . LEU A 1 103 ? 1.530 13.347 4.713 1.00 84.31 103 LEU A O 1
ATOM 787 N N . PRO A 1 104 ? 0.856 11.275 4.136 1.00 82.12 104 PRO A N 1
ATOM 788 C CA . PRO A 1 104 ? -0.299 11.230 5.030 1.00 82.12 104 PRO A CA 1
ATOM 789 C C . PRO A 1 104 ? -0.073 11.666 6.477 1.00 82.12 104 PRO A C 1
ATOM 791 O O . PRO A 1 104 ? -0.906 12.389 7.015 1.00 82.12 104 PRO A O 1
ATOM 794 N N . LEU A 1 105 ? 1.045 11.289 7.104 1.00 78.75 105 LEU A N 1
ATOM 795 C CA . LEU A 1 105 ? 1.315 11.642 8.505 1.00 78.75 105 LEU A CA 1
ATOM 796 C C . LEU A 1 105 ? 1.481 13.149 8.715 1.00 78.75 105 LEU A C 1
ATOM 798 O O . LEU A 1 105 ? 1.187 13.660 9.793 1.00 78.75 105 LEU A O 1
ATOM 802 N N . LEU A 1 106 ? 1.973 13.847 7.692 1.00 76.69 106 LEU A N 1
ATOM 803 C CA . LEU A 1 106 ? 2.299 15.269 7.758 1.00 76.69 106 LEU A CA 1
ATOM 804 C C . LEU A 1 106 ? 1.123 16.140 7.316 1.00 76.69 106 LEU A C 1
ATOM 806 O O . LEU A 1 106 ? 0.874 17.192 7.897 1.00 76.69 106 LEU A O 1
ATOM 810 N N . THR A 1 107 ? 0.406 15.698 6.283 1.00 72.06 107 THR A N 1
ATOM 811 C CA . THR A 1 107 ? -0.570 16.527 5.556 1.00 72.06 107 THR A CA 1
ATOM 812 C C . THR A 1 107 ? -2.016 16.174 5.864 1.00 72.06 107 THR A C 1
ATOM 814 O O . THR A 1 107 ? -2.892 17.028 5.751 1.00 72.06 107 THR A O 1
ATOM 817 N N . ARG A 1 108 ? -2.278 14.933 6.280 1.00 63.75 108 ARG A N 1
ATOM 818 C CA . ARG A 1 108 ? -3.626 14.406 6.455 1.00 63.75 108 ARG A CA 1
ATOM 819 C C . ARG A 1 108 ? -3.833 13.860 7.859 1.00 63.75 108 ARG A C 1
ATOM 821 O O . ARG A 1 108 ? -3.883 12.656 8.106 1.00 63.75 108 ARG A O 1
ATOM 828 N N . ARG A 1 109 ? -4.002 14.793 8.805 1.00 63.62 109 ARG A N 1
ATOM 829 C CA . ARG A 1 109 ? -4.444 14.473 10.174 1.00 63.62 109 ARG A CA 1
ATOM 830 C C . ARG A 1 109 ? -5.805 13.776 10.192 1.00 63.62 109 ARG A C 1
ATOM 832 O O . ARG A 1 109 ? -6.075 13.068 11.151 1.00 63.62 109 ARG A O 1
ATOM 839 N N . ASP A 1 110 ? -6.617 13.950 9.149 1.00 62.88 110 ASP A N 1
ATOM 840 C CA . ASP A 1 110 ? -7.885 13.257 8.905 1.00 62.88 110 ASP A CA 1
ATOM 841 C C . ASP A 1 110 ? -7.712 11.749 8.686 1.00 62.88 110 ASP A C 1
ATOM 843 O O . ASP A 1 110 ? -8.538 10.979 9.163 1.00 62.88 110 ASP A O 1
ATOM 847 N N . LEU A 1 111 ? -6.611 11.302 8.068 1.00 63.69 111 LEU A N 1
ATOM 848 C CA . LEU A 1 111 ? -6.317 9.867 7.941 1.00 63.69 111 LEU A CA 1
ATOM 849 C C . LEU A 1 111 ? -6.047 9.220 9.306 1.00 63.69 111 LEU A C 1
ATOM 851 O O . LEU A 1 111 ? -6.256 8.028 9.476 1.00 63.69 111 LEU A O 1
ATOM 855 N N . LEU A 1 112 ? -5.613 10.012 10.287 1.00 63.22 112 LEU A N 1
ATOM 856 C CA . LEU A 1 112 ? -5.473 9.601 11.683 1.00 63.22 112 LEU A CA 1
ATOM 857 C C . LEU A 1 112 ? -6.642 10.095 12.552 1.00 63.22 112 LEU A C 1
ATOM 859 O O . LEU A 1 112 ? -6.640 9.856 13.760 1.00 63.22 112 LEU A O 1
ATOM 863 N N . ALA A 1 113 ? -7.614 10.825 12.008 1.00 61.28 113 ALA A N 1
ATOM 864 C CA . ALA A 1 113 ? -8.727 11.329 12.796 1.00 61.28 113 ALA A CA 1
ATOM 865 C C . ALA A 1 113 ? -9.687 10.176 13.106 1.00 61.28 113 ALA A C 1
ATOM 867 O O . ALA A 1 113 ? -9.838 9.265 12.289 1.00 61.28 113 ALA A O 1
ATOM 868 N N . PRO A 1 114 ? -10.343 10.189 14.280 1.00 58.00 114 PRO A N 1
ATOM 869 C CA . PRO A 1 114 ? -11.407 9.235 14.530 1.00 58.00 114 PRO A CA 1
ATOM 870 C C . PRO A 1 114 ? -12.458 9.362 13.416 1.00 58.00 114 PRO A C 1
ATOM 872 O O . PRO A 1 114 ? -12.762 10.485 12.994 1.00 58.00 114 PRO A O 1
ATOM 875 N N . PRO A 1 115 ? -13.007 8.242 12.919 1.00 56.53 115 PRO A N 1
ATOM 876 C CA . PRO A 1 115 ? -14.069 8.278 11.938 1.00 56.53 115 PRO A CA 1
ATOM 877 C C . PRO A 1 115 ? -15.200 9.104 12.532 1.00 56.53 115 PRO A C 1
ATOM 879 O O . PRO A 1 115 ? -15.534 8.947 13.710 1.00 56.53 115 PRO A O 1
ATOM 882 N N . ALA A 1 116 ? -15.774 9.991 11.718 1.00 57.97 116 ALA A N 1
ATOM 883 C CA . ALA A 1 116 ? -16.980 10.702 12.108 1.00 57.97 116 ALA A CA 1
ATOM 884 C C . ALA A 1 116 ? -17.985 9.674 12.657 1.00 57.97 116 ALA A C 1
ATOM 886 O O . ALA A 1 116 ? -18.116 8.600 12.045 1.00 57.97 116 ALA A O 1
ATOM 887 N N . PRO A 1 117 ? -18.638 9.956 13.803 1.00 55.69 117 PRO A N 1
ATOM 888 C CA . PRO A 1 117 ? -19.595 9.027 14.379 1.00 55.69 117 PRO A CA 1
ATOM 889 C C . PRO A 1 117 ? -20.577 8.629 13.283 1.00 55.69 117 PRO A C 1
ATOM 891 O O . PRO A 1 117 ? -21.016 9.483 12.506 1.00 55.69 117 PRO A O 1
ATOM 894 N N . ALA A 1 118 ? -20.854 7.326 13.172 1.00 55.69 118 ALA A N 1
ATOM 895 C CA . ALA A 1 118 ? -21.889 6.840 12.277 1.00 55.69 118 ALA A CA 1
ATOM 896 C C . ALA A 1 118 ? -23.128 7.698 12.542 1.00 55.69 118 ALA A C 1
ATOM 898 O O . ALA A 1 118 ? -23.559 7.783 13.692 1.00 55.69 118 ALA A O 1
ATOM 899 N N . SER A 1 119 ? -23.579 8.415 11.504 1.00 53.59 119 SER A N 1
ATOM 900 C CA . SER A 1 119 ? -24.733 9.309 11.548 1.00 53.59 119 SER A CA 1
ATOM 901 C C . SER A 1 119 ? -25.776 8.708 12.471 1.00 53.59 119 SER A C 1
ATOM 903 O O . SER A 1 119 ? -26.191 7.569 12.240 1.00 53.59 119 SER A O 1
ATOM 905 N N . ALA A 1 120 ? -26.141 9.455 13.518 1.00 50.59 120 ALA A N 1
ATOM 906 C CA . ALA A 1 120 ? -27.253 9.111 14.383 1.00 50.59 120 ALA A CA 1
ATOM 907 C C . ALA A 1 120 ? -28.386 8.593 13.495 1.00 50.59 120 ALA A C 1
ATOM 909 O O . ALA A 1 120 ? -28.694 9.203 12.463 1.00 50.59 120 ALA A O 1
ATOM 910 N N . ALA A 1 121 ? -28.919 7.421 13.850 1.00 47.41 121 ALA A N 1
ATOM 911 C CA . ALA A 1 121 ? -30.106 6.875 13.214 1.00 47.41 121 ALA A CA 1
ATOM 912 C C . ALA A 1 121 ? -31.126 8.011 13.040 1.00 47.41 121 ALA A C 1
ATOM 914 O O . ALA A 1 121 ? -31.203 8.852 13.942 1.00 47.41 121 ALA A O 1
ATOM 915 N N . PRO A 1 122 ? -31.861 8.082 11.914 1.00 44.28 122 PRO A N 1
ATOM 916 C CA . PRO A 1 122 ? -32.843 9.136 11.715 1.00 44.28 122 PRO A CA 1
ATOM 917 C C . PRO A 1 122 ? -33.761 9.151 12.934 1.00 44.28 122 PRO A C 1
ATOM 919 O O . PRO A 1 122 ? -34.524 8.211 13.165 1.00 44.28 122 PRO A O 1
ATOM 922 N N . THR A 1 123 ? -33.619 10.180 13.766 1.00 55.38 123 THR A N 1
ATOM 923 C CA . THR A 1 123 ? -34.507 10.416 14.888 1.00 55.38 123 THR A CA 1
ATOM 924 C C . THR A 1 123 ? -35.846 10.728 14.260 1.00 55.38 123 THR A C 1
ATOM 926 O O . THR A 1 123 ? -36.048 11.795 13.682 1.00 55.38 123 THR A O 1
ATOM 929 N N . VAL A 1 124 ? -36.740 9.741 14.290 1.00 58.25 124 VAL A N 1
ATOM 930 C CA . VAL A 1 124 ? -38.135 9.940 13.917 1.00 58.25 124 VAL A CA 1
ATOM 931 C C . VAL A 1 124 ? -38.623 11.120 14.759 1.00 58.25 124 VAL A C 1
ATOM 933 O O . VAL A 1 124 ? -38.511 11.054 15.986 1.00 58.25 124 VAL A O 1
ATOM 936 N N . PRO A 1 125 ? -39.076 12.227 14.148 1.00 57.25 125 PRO A N 1
ATOM 937 C CA . PRO A 1 125 ? -39.519 13.375 14.914 1.00 57.25 125 PRO A CA 1
ATOM 938 C C . PRO A 1 125 ? -40.662 12.945 15.838 1.00 57.25 125 PRO A C 1
ATOM 940 O O . PRO A 1 125 ? -41.669 12.387 15.399 1.00 57.25 125 PRO A O 1
ATOM 943 N N . GLU A 1 126 ? -40.500 13.225 17.131 1.00 54.12 126 GLU A N 1
ATOM 944 C CA . GLU A 1 126 ? -41.445 12.892 18.209 1.00 54.12 126 GLU A CA 1
ATOM 945 C C . GLU A 1 126 ? -42.841 13.523 17.994 1.00 54.12 126 GLU A C 1
ATOM 947 O O . GLU A 1 126 ? -43.811 13.161 18.659 1.00 54.12 126 GLU A O 1
ATOM 952 N N . SER A 1 127 ? -42.983 14.416 17.003 1.00 51.91 127 SER A N 1
ATOM 953 C CA . SER A 1 127 ? -44.262 14.999 16.594 1.00 51.91 127 SER A CA 1
ATOM 954 C C . SER A 1 127 ? -45.238 13.999 15.961 1.00 51.91 127 SER A C 1
ATOM 956 O O . SER A 1 127 ? -46.433 14.285 15.941 1.00 51.91 127 SER A O 1
ATOM 958 N N . LEU A 1 128 ? -44.788 12.819 15.506 1.00 50.53 128 LEU A N 1
ATOM 959 C CA . LEU A 1 128 ? -45.685 11.772 14.987 1.00 50.53 128 LEU A CA 1
ATOM 960 C C . LEU A 1 128 ? -46.187 10.777 16.050 1.00 50.53 128 LEU A C 1
ATOM 962 O O . LEU A 1 128 ? -47.075 9.982 15.758 1.00 50.53 128 LEU A O 1
ATOM 966 N N . ALA A 1 129 ? -45.668 10.813 17.283 1.00 53.22 129 ALA A N 1
ATOM 967 C CA . ALA A 1 129 ? -46.032 9.845 18.326 1.00 53.22 129 ALA A CA 1
ATOM 968 C C . ALA A 1 129 ? -47.236 10.270 19.195 1.00 53.22 129 ALA A C 1
ATOM 970 O O . ALA A 1 129 ? -47.708 9.482 20.012 1.00 53.22 129 ALA A O 1
ATOM 971 N N . ARG A 1 130 ? -47.751 11.502 19.050 1.00 53.59 130 ARG A N 1
ATOM 972 C CA . ARG A 1 130 ? -48.772 12.072 19.958 1.00 53.59 130 ARG A CA 1
ATOM 973 C C . ARG A 1 130 ? -50.121 12.422 19.319 1.00 53.59 130 ARG A C 1
ATOM 975 O O . ARG A 1 130 ? -50.815 13.295 19.832 1.00 53.59 130 ARG A O 1
ATOM 982 N N . HIS A 1 131 ? -50.543 11.745 18.253 1.00 51.66 131 HIS A N 1
ATOM 983 C CA . HIS A 1 131 ? -51.911 11.874 17.711 1.00 51.66 131 HIS A CA 1
ATOM 984 C C . HIS A 1 131 ? -52.607 10.511 17.583 1.00 51.66 131 HIS A C 1
ATOM 986 O O . HIS A 1 131 ? -52.924 10.046 16.496 1.00 51.66 131 HIS A O 1
ATOM 992 N N . GLY A 1 132 ? -52.843 9.864 18.729 1.00 48.31 132 GLY A N 1
ATOM 993 C CA . GLY A 1 132 ? -53.587 8.602 18.814 1.00 48.31 132 GLY A CA 1
ATOM 994 C C . GLY A 1 132 ? -54.484 8.474 20.048 1.00 48.31 132 GLY A C 1
ATOM 995 O O . GLY A 1 132 ? -54.765 7.360 20.471 1.00 48.31 132 GLY A O 1
ATOM 996 N N . GLY A 1 133 ? -54.911 9.584 20.660 1.00 51.47 133 GLY A N 1
ATOM 997 C CA . GLY A 1 133 ? -55.750 9.546 21.860 1.00 51.47 133 GLY A CA 1
ATOM 998 C C . GLY A 1 133 ? -56.864 10.585 21.838 1.00 51.47 133 GLY A C 1
ATOM 999 O O . GLY A 1 133 ? -56.604 11.753 22.105 1.00 51.47 133 GLY A O 1
ATOM 1000 N N . GLY A 1 134 ? -58.101 10.142 21.586 1.00 47.16 134 GLY A N 1
ATOM 1001 C CA . GLY A 1 134 ? -59.302 10.874 22.002 1.00 47.16 134 GLY A CA 1
ATOM 1002 C C . GLY A 1 134 ? -60.501 10.799 21.055 1.00 47.16 134 GLY A C 1
ATOM 1003 O O . GLY A 1 134 ? -60.615 11.636 20.171 1.00 47.16 134 GLY A O 1
ATOM 1004 N N . ALA A 1 135 ? -61.402 9.838 21.296 1.00 42.88 135 ALA A N 1
ATOM 1005 C CA . ALA A 1 135 ? -62.868 9.873 21.098 1.00 42.88 135 ALA A CA 1
ATOM 1006 C C . ALA A 1 135 ? -63.385 8.417 21.180 1.00 42.88 135 ALA A C 1
ATOM 1008 O O . ALA A 1 135 ? -62.786 7.538 20.581 1.00 42.88 135 ALA A O 1
ATOM 1009 N N . ALA A 1 136 ? -64.456 8.029 21.865 1.00 43.12 136 ALA A N 1
ATOM 1010 C CA . ALA A 1 136 ? -65.449 8.725 22.663 1.00 43.12 136 ALA A CA 1
ATOM 1011 C C . ALA A 1 136 ? -66.166 7.663 23.522 1.00 43.12 136 ALA A C 1
ATOM 1013 O O . ALA A 1 136 ? -66.454 6.565 23.048 1.00 43.12 136 ALA A O 1
ATOM 1014 N N . ALA A 1 137 ? -66.477 7.999 24.773 1.00 46.53 137 ALA A N 1
ATOM 1015 C CA . ALA A 1 137 ? -67.453 7.268 25.568 1.00 46.53 137 ALA A CA 1
ATOM 1016 C C . ALA A 1 137 ? -68.867 7.639 25.093 1.00 46.53 137 ALA A C 1
ATOM 1018 O O . ALA A 1 137 ? -69.212 8.822 25.065 1.00 46.53 137 ALA A O 1
ATOM 1019 N N . ALA A 1 138 ? -69.701 6.650 24.770 1.00 44.97 138 ALA A N 1
ATOM 1020 C CA . ALA A 1 138 ? -71.140 6.839 24.614 1.00 44.97 138 ALA A CA 1
ATOM 1021 C C . ALA A 1 138 ? -71.906 5.607 25.119 1.00 44.97 138 ALA A C 1
ATOM 1023 O O . ALA A 1 138 ? -71.954 4.571 24.470 1.00 44.97 138 ALA A O 1
ATOM 1024 N N . ARG A 1 139 ? -72.459 5.782 26.325 1.00 45.34 139 ARG A N 1
ATOM 1025 C CA . ARG A 1 139 ? -73.727 5.265 26.866 1.00 45.34 139 ARG A CA 1
ATOM 1026 C C . ARG A 1 139 ? -74.497 4.258 25.992 1.00 45.34 139 ARG A C 1
ATOM 1028 O O . ARG A 1 139 ? -74.988 4.629 24.930 1.00 45.34 139 ARG A O 1
ATOM 1035 N N . THR A 1 140 ? -74.745 3.069 26.534 1.00 57.22 140 THR A N 1
ATOM 1036 C CA . THR A 1 140 ? -76.083 2.467 26.729 1.00 57.22 140 THR A CA 1
ATOM 1037 C C . THR A 1 140 ? -75.983 1.332 27.736 1.00 57.22 140 THR A C 1
ATOM 1039 O O . THR A 1 140 ? -74.906 0.698 27.785 1.00 57.22 140 THR A O 1
#

Secondary structure (DSSP, 8-state):
----EEEEEEESS-TTTHHHHHHHHHHHHHHSPTTSEEEEEEE---SSTHHHHHHHHHHHHTTTT--EEEE-S--PPPP---TTTHHHHHHHHHHHHHHHHHHHHHH-TTTTSPPPPP-------GGGSS----------